Protein AF-A0A257JBS6-F1 (afdb_monomer_lite)

Structure (mmCIF, N/CA/C/O backbone):
data_AF-A0A257JBS6-F1
#
_entry.id   AF-A0A257JBS6-F1
#
loop_
_atom_site.group_PDB
_atom_site.id
_atom_site.type_symbol
_atom_site.label_atom_id
_atom_site.label_alt_id
_atom_site.label_comp_id
_atom_site.label_asym_id
_atom_site.label_entity_id
_atom_site.label_seq_id
_atom_site.pdbx_PDB_ins_code
_atom_site.Cartn_x
_atom_site.Cartn_y
_atom_site.Cartn_z
_atom_site.occupancy
_atom_site.B_iso_or_equiv
_atom_site.auth_seq_id
_atom_site.auth_comp_id
_atom_site.auth_asym_id
_atom_site.auth_atom_id
_atom_site.pdbx_PDB_model_num
ATOM 1 N N . MET A 1 1 ? 11.345 19.523 -11.391 1.00 48.91 1 MET A N 1
ATOM 2 C CA . MET A 1 1 ? 9.901 19.713 -11.668 1.00 48.91 1 MET A CA 1
ATOM 3 C C . MET A 1 1 ? 8.963 18.567 -11.240 1.00 48.91 1 MET A C 1
ATOM 5 O O . MET A 1 1 ? 8.007 18.865 -10.540 1.00 48.91 1 MET A O 1
ATOM 9 N N . LEU A 1 2 ? 9.161 17.284 -11.608 1.00 50.44 2 LEU A N 1
ATOM 10 C CA . LEU A 1 2 ? 8.345 16.161 -11.062 1.00 50.44 2 LEU A CA 1
ATOM 11 C C . LEU A 1 2 ? 8.860 15.650 -9.703 1.00 50.44 2 LEU A C 1
ATOM 13 O O . LEU A 1 2 ? 8.072 15.421 -8.792 1.00 50.44 2 LEU A O 1
ATOM 17 N N . LEU A 1 3 ? 10.183 15.533 -9.557 1.00 50.56 3 LEU A N 1
ATOM 18 C CA . LEU A 1 3 ? 10.836 15.028 -8.341 1.00 50.56 3 LEU A CA 1
ATOM 19 C C . LEU A 1 3 ? 10.678 15.984 -7.144 1.00 50.56 3 LEU A C 1
ATOM 21 O O . LEU A 1 3 ? 10.387 15.542 -6.040 1.00 50.56 3 LEU A O 1
ATOM 25 N N . GLU A 1 4 ? 10.749 17.297 -7.381 1.00 49.50 4 GLU A N 1
ATOM 26 C CA . GLU A 1 4 ? 10.532 18.329 -6.349 1.00 49.50 4 GLU A CA 1
ATOM 27 C C . GLU A 1 4 ? 9.097 18.332 -5.802 1.00 49.50 4 GLU A C 1
ATOM 29 O O . GLU A 1 4 ? 8.882 18.632 -4.634 1.00 49.50 4 GLU A O 1
ATOM 34 N N . ARG A 1 5 ? 8.105 17.955 -6.622 1.00 52.62 5 ARG A N 1
ATOM 35 C CA . ARG A 1 5 ? 6.691 17.906 -6.207 1.00 52.62 5 ARG A CA 1
ATOM 36 C C . ARG A 1 5 ? 6.348 16.656 -5.398 1.00 52.62 5 ARG A C 1
ATOM 38 O O . ARG A 1 5 ? 5.326 16.651 -4.720 1.00 52.62 5 ARG A O 1
ATOM 45 N N . ALA A 1 6 ? 7.165 15.606 -5.480 1.00 60.53 6 ALA A N 1
ATOM 46 C CA . ALA A 1 6 ? 6.957 14.372 -4.727 1.00 60.53 6 ALA A CA 1
ATOM 47 C C . ALA A 1 6 ? 7.487 14.457 -3.284 1.00 60.53 6 ALA A C 1
ATOM 49 O O . ALA A 1 6 ? 7.117 13.621 -2.465 1.00 60.53 6 ALA A O 1
ATOM 50 N N . GLY A 1 7 ? 8.359 15.429 -2.974 1.00 62.47 7 GLY A N 1
ATOM 51 C CA . GL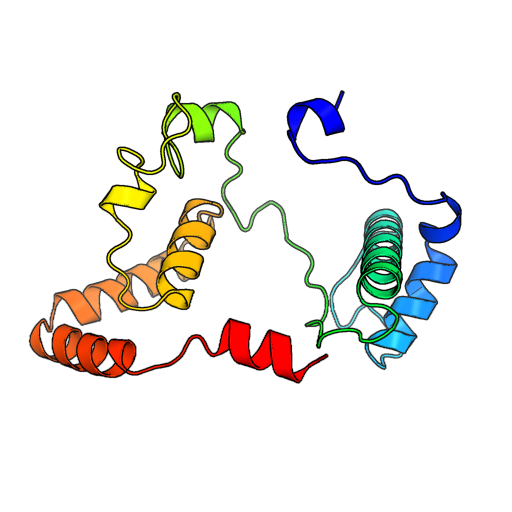Y A 1 7 ? 8.987 15.571 -1.652 1.00 62.47 7 GLY A CA 1
ATOM 52 C C . GLY A 1 7 ? 9.835 14.365 -1.222 1.00 62.47 7 GLY A C 1
ATOM 53 O O . GLY A 1 7 ? 10.205 14.260 -0.056 1.00 62.47 7 GLY A O 1
ATOM 54 N N . ALA A 1 8 ? 10.116 13.438 -2.142 1.00 72.31 8 ALA A N 1
ATOM 55 C CA . ALA A 1 8 ? 10.853 12.213 -1.877 1.00 72.31 8 ALA A CA 1
ATOM 56 C C . ALA A 1 8 ? 12.357 12.423 -2.126 1.00 72.31 8 ALA A C 1
ATOM 58 O O . ALA A 1 8 ? 12.719 13.126 -3.077 1.00 72.31 8 ALA A O 1
ATOM 59 N N . PRO A 1 9 ? 13.243 11.810 -1.318 1.00 79.50 9 PRO A N 1
ATOM 60 C CA . PRO A 1 9 ? 14.677 11.850 -1.575 1.00 79.50 9 PRO A CA 1
ATOM 61 C C . PRO A 1 9 ? 14.980 11.235 -2.945 1.00 79.50 9 PRO A C 1
ATOM 63 O O . PRO A 1 9 ? 14.478 10.165 -3.290 1.00 79.50 9 PRO A O 1
ATOM 66 N N . VAL A 1 10 ? 15.801 11.923 -3.737 1.00 85.25 10 VAL A N 1
ATOM 67 C CA . VAL A 1 10 ? 16.190 11.471 -5.077 1.00 85.25 10 VAL A CA 1
ATOM 68 C C . VAL A 1 10 ? 17.479 10.666 -4.973 1.00 85.25 10 VAL A C 1
ATOM 70 O O . VAL A 1 10 ? 18.479 11.164 -4.461 1.00 85.25 10 VAL A O 1
ATOM 73 N N . THR A 1 11 ? 17.479 9.438 -5.494 1.00 88.25 11 THR A N 1
ATOM 74 C CA . THR A 1 11 ? 18.700 8.636 -5.650 1.00 88.25 11 THR A CA 1
ATOM 75 C C . THR A 1 11 ? 18.980 8.400 -7.134 1.00 88.25 11 THR A C 1
ATOM 77 O O . THR A 1 11 ? 18.262 7.625 -7.767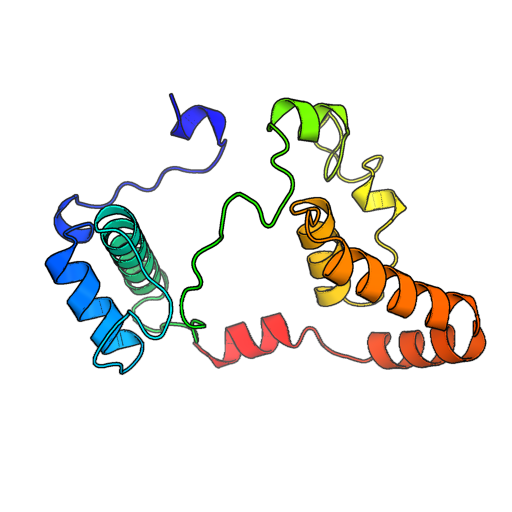 1.00 88.25 11 THR A O 1
ATOM 80 N N . PRO A 1 12 ? 19.981 9.078 -7.724 1.00 87.94 12 PRO A N 1
ATOM 81 C CA . PRO A 1 12 ? 20.308 8.895 -9.131 1.00 87.94 12 PRO A CA 1
ATOM 82 C C . PRO A 1 12 ? 20.936 7.517 -9.369 1.00 87.94 12 PRO A C 1
ATOM 84 O O . PRO A 1 12 ? 21.790 7.066 -8.607 1.00 87.94 12 PRO A O 1
ATOM 87 N N . LEU A 1 13 ? 20.535 6.867 -10.462 1.00 89.38 13 LEU A N 1
ATOM 88 C CA . LEU A 1 13 ? 21.120 5.619 -10.950 1.00 89.38 13 LEU A CA 1
ATOM 89 C C . LEU A 1 13 ? 21.566 5.789 -12.410 1.00 89.38 13 LEU A C 1
ATOM 91 O O . LEU A 1 13 ? 20.931 6.549 -13.147 1.00 89.38 13 LEU A O 1
ATOM 95 N N . PRO A 1 14 ? 22.623 5.085 -12.859 1.00 92.25 14 PRO A N 1
ATOM 96 C CA . PRO A 1 14 ? 23.065 5.145 -14.249 1.00 92.25 14 PRO A CA 1
ATOM 97 C C . PRO A 1 14 ? 21.952 4.750 -15.226 1.00 92.25 14 PRO A C 1
ATOM 99 O O . PRO A 1 14 ? 21.262 3.753 -15.011 1.00 92.25 14 PRO A O 1
ATOM 102 N N . SER A 1 15 ? 21.828 5.474 -16.342 1.00 91.19 15 SER A N 1
ATOM 103 C CA . SER A 1 15 ? 20.807 5.226 -17.376 1.00 91.19 15 SER A CA 1
ATOM 104 C C . SER A 1 15 ? 20.839 3.798 -17.928 1.00 91.19 15 SER A C 1
ATOM 106 O O . SER A 1 15 ? 19.790 3.230 -18.211 1.00 91.19 15 SER A O 1
ATOM 108 N N . ALA A 1 16 ? 22.021 3.178 -17.992 1.00 92.19 16 ALA A N 1
ATOM 109 C CA . ALA A 1 16 ? 22.193 1.781 -18.391 1.00 92.19 16 ALA A CA 1
ATOM 110 C C . ALA A 1 16 ? 21.371 0.795 -17.535 1.00 92.19 16 ALA A C 1
ATOM 112 O O . ALA A 1 16 ? 20.952 -0.251 -18.026 1.00 92.19 16 ALA A O 1
ATOM 113 N N . ARG A 1 17 ? 21.083 1.124 -16.265 1.00 91.44 17 ARG A N 1
ATOM 114 C CA . ARG A 1 17 ? 20.247 0.287 -15.386 1.00 91.44 17 ARG A CA 1
ATOM 115 C C . ARG A 1 17 ? 18.776 0.276 -15.808 1.00 91.44 17 ARG A C 1
ATOM 117 O O . ARG A 1 17 ? 18.065 -0.653 -15.433 1.00 91.44 17 ARG A O 1
ATOM 124 N N . PHE A 1 18 ? 18.357 1.246 -16.616 1.00 94.44 18 PHE A N 1
ATOM 125 C CA . PHE A 1 18 ? 17.010 1.393 -17.158 1.00 94.44 18 PHE A CA 1
ATOM 126 C C . PHE A 1 18 ? 16.906 0.918 -18.618 1.00 94.44 18 PHE A C 1
ATOM 128 O O . PHE A 1 18 ? 15.898 1.178 -19.271 1.00 94.44 18 PHE A O 1
ATOM 135 N N . ASP A 1 19 ? 17.901 0.213 -19.168 1.00 96.50 19 ASP A N 1
ATOM 136 C CA . ASP A 1 19 ? 17.739 -0.405 -20.487 1.00 96.50 19 ASP A CA 1
ATOM 137 C C . ASP A 1 19 ? 16.641 -1.480 -20.447 1.00 96.50 19 ASP A C 1
ATOM 139 O O . ASP A 1 19 ? 16.685 -2.400 -19.631 1.00 96.50 19 ASP A O 1
ATOM 143 N N . SER A 1 20 ? 15.641 -1.371 -21.325 1.00 94.75 20 SER A N 1
ATOM 144 C CA . SER A 1 20 ? 14.458 -2.237 -21.285 1.00 94.75 20 SER A CA 1
ATOM 145 C C . SER A 1 20 ? 14.769 -3.698 -21.617 1.00 94.75 20 SER A C 1
ATOM 147 O O . SER A 1 20 ? 14.137 -4.588 -21.060 1.00 94.75 20 SER A O 1
ATOM 149 N N . LEU A 1 21 ? 15.730 -3.957 -22.511 1.00 94.44 21 LEU A N 1
ATOM 150 C CA . LEU A 1 21 ? 16.077 -5.317 -22.941 1.00 94.44 21 LEU A CA 1
ATOM 151 C C . LEU A 1 21 ? 16.895 -6.041 -21.864 1.00 94.44 21 LEU A C 1
ATOM 153 O O . LEU A 1 21 ? 16.702 -7.228 -21.605 1.00 94.44 21 LEU A O 1
ATOM 157 N N . ALA A 1 22 ? 17.814 -5.332 -21.207 1.00 94.50 22 ALA A N 1
ATOM 158 C CA . ALA A 1 22 ? 18.505 -5.834 -20.023 1.00 94.50 22 ALA A CA 1
ATOM 159 C C . ALA A 1 22 ? 17.548 -5.994 -18.829 1.00 94.50 22 ALA A C 1
ATOM 161 O O . ALA A 1 22 ? 17.625 -6.988 -18.109 1.00 94.50 22 ALA A O 1
ATOM 162 N N . ALA A 1 23 ? 16.625 -5.050 -18.629 1.00 95.19 23 ALA A N 1
ATOM 163 C CA . ALA A 1 23 ? 15.602 -5.128 -17.591 1.00 95.19 23 ALA A CA 1
ATOM 164 C C . ALA A 1 23 ? 14.705 -6.357 -17.750 1.00 95.19 23 ALA A C 1
ATOM 166 O O . ALA A 1 23 ? 14.513 -7.079 -16.777 1.00 95.19 23 ALA A O 1
ATOM 167 N N . GLU A 1 24 ? 14.213 -6.629 -18.959 1.00 95.00 24 GLU A N 1
ATOM 168 C CA . GLU A 1 24 ? 13.364 -7.790 -19.226 1.00 95.00 24 GLU A CA 1
ATOM 169 C C . GLU A 1 24 ? 14.061 -9.108 -18.867 1.00 95.00 24 GLU A C 1
ATOM 171 O O . GLU A 1 24 ? 13.472 -9.940 -18.179 1.00 95.00 24 GLU A O 1
ATOM 176 N N . ARG A 1 25 ? 15.329 -9.274 -19.269 1.00 94.62 25 ARG A N 1
ATOM 177 C CA . ARG A 1 25 ? 16.133 -10.461 -18.933 1.00 94.62 25 ARG A CA 1
ATOM 178 C C . ARG A 1 25 ? 16.273 -10.645 -17.424 1.00 94.62 25 ARG A C 1
ATOM 180 O O . ARG A 1 25 ? 15.915 -11.699 -16.914 1.00 94.62 25 ARG A O 1
ATOM 187 N N . ARG A 1 26 ? 16.677 -9.594 -16.703 1.00 92.56 26 ARG A N 1
ATOM 188 C CA . ARG A 1 26 ? 16.817 -9.639 -15.236 1.00 92.56 26 ARG A CA 1
ATOM 189 C C . ARG A 1 26 ? 15.498 -9.935 -14.524 1.00 92.56 26 ARG A C 1
ATOM 191 O O . ARG A 1 26 ? 15.493 -10.653 -13.534 1.00 92.56 26 ARG A O 1
ATOM 198 N N . LEU A 1 27 ? 14.379 -9.387 -15.003 1.00 94.12 27 LEU A N 1
ATOM 199 C CA . LEU A 1 27 ? 13.058 -9.657 -14.426 1.00 94.12 27 LEU A CA 1
ATOM 200 C C . LEU A 1 27 ? 12.649 -11.120 -14.636 1.00 94.12 27 LEU A C 1
ATOM 202 O O . LEU A 1 27 ? 12.163 -11.750 -13.702 1.00 94.12 27 LEU A O 1
ATOM 206 N N . LYS A 1 28 ? 12.875 -11.666 -15.837 1.00 94.19 28 LYS A N 1
ATOM 207 C CA . LYS A 1 28 ? 12.621 -13.080 -16.150 1.00 94.19 28 LYS A CA 1
ATOM 208 C C . LYS A 1 28 ? 13.471 -14.016 -15.295 1.00 94.19 28 LYS A C 1
ATOM 210 O O . LYS A 1 28 ? 12.936 -14.969 -14.743 1.00 94.19 28 LYS A O 1
ATOM 215 N N . GLU A 1 29 ? 14.756 -13.705 -15.144 1.00 92.62 29 GLU A N 1
ATOM 216 C CA . GLU A 1 29 ? 15.683 -14.443 -14.279 1.00 92.62 29 GLU A CA 1
ATOM 217 C C . GLU A 1 29 ? 15.260 -14.377 -12.806 1.00 92.62 29 GLU A C 1
ATOM 219 O O . GLU A 1 29 ? 15.202 -15.401 -12.136 1.00 92.62 29 GLU A O 1
ATOM 224 N N . HIS A 1 30 ? 14.913 -13.190 -12.299 1.00 91.06 30 HIS A N 1
ATOM 225 C CA . HIS A 1 30 ? 14.543 -13.008 -10.894 1.00 91.06 30 HIS A CA 1
ATOM 226 C C . HIS A 1 30 ? 13.245 -13.729 -10.510 1.00 91.06 30 HIS A C 1
ATOM 228 O O . HIS A 1 30 ? 13.161 -14.306 -9.429 1.00 91.06 30 HIS A O 1
ATOM 234 N N . PHE A 1 31 ? 12.227 -13.680 -11.373 1.00 91.88 31 PHE A N 1
ATOM 235 C CA . PHE A 1 31 ? 10.930 -14.314 -11.116 1.00 91.88 31 PHE A CA 1
ATOM 236 C C . PHE A 1 31 ? 10.832 -15.754 -11.640 1.00 91.88 31 PHE A C 1
ATOM 238 O O . PHE A 1 31 ? 9.766 -16.350 -11.506 1.00 91.88 31 PHE A O 1
ATOM 245 N N . ASP A 1 32 ? 11.906 -16.290 -12.229 1.00 92.12 32 ASP A N 1
ATOM 246 C CA . ASP A 1 32 ? 11.967 -17.621 -12.848 1.00 92.12 32 ASP A CA 1
ATOM 247 C C . ASP A 1 32 ? 10.828 -17.873 -13.857 1.00 92.12 32 ASP A C 1
ATOM 249 O O . ASP A 1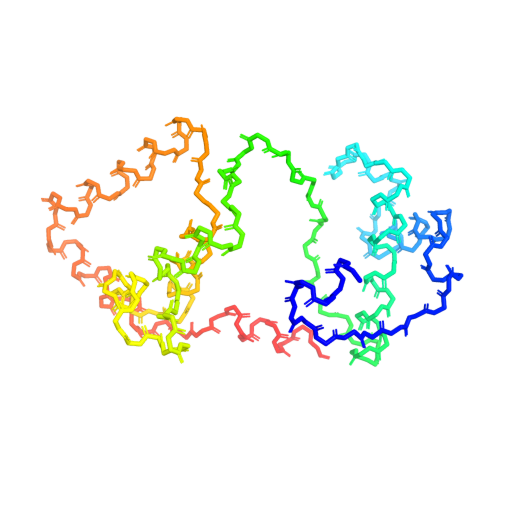 32 ? 10.048 -18.823 -13.771 1.00 92.12 32 ASP A O 1
ATOM 253 N N . VAL A 1 33 ? 10.692 -16.964 -14.829 1.00 93.69 33 VAL A N 1
ATOM 254 C CA . VAL A 1 33 ? 9.661 -17.043 -15.876 1.00 93.69 33 VAL A CA 1
ATOM 255 C C . VAL A 1 33 ? 10.234 -16.854 -17.272 1.00 93.69 33 VAL A C 1
ATOM 257 O O . VAL A 1 33 ? 11.154 -16.076 -17.504 1.00 93.69 33 VAL A O 1
ATOM 260 N N . LYS A 1 34 ? 9.625 -17.515 -18.261 1.00 92.25 34 LYS A N 1
ATOM 261 C CA . LYS A 1 34 ? 10.003 -17.364 -19.680 1.00 92.25 34 LYS A CA 1
ATOM 262 C C . LYS A 1 34 ? 9.461 -16.077 -20.316 1.00 92.25 34 LYS A C 1
ATOM 264 O O . LYS A 1 34 ? 10.020 -15.577 -21.293 1.00 92.25 34 LYS A O 1
ATOM 269 N N . ALA A 1 35 ? 8.367 -15.553 -19.772 1.00 91.44 35 ALA A N 1
ATOM 270 C CA . ALA A 1 35 ? 7.565 -14.483 -20.353 1.00 91.44 35 ALA A CA 1
ATOM 271 C C . ALA A 1 35 ? 6.979 -13.616 -19.226 1.00 91.44 35 ALA A C 1
ATOM 273 O O . ALA A 1 35 ? 6.500 -14.154 -18.228 1.00 91.44 35 ALA A O 1
ATOM 274 N N . LEU A 1 36 ? 7.029 -12.289 -19.371 1.00 91.06 36 LEU A N 1
ATOM 275 C CA . LEU A 1 36 ? 6.472 -11.359 -18.373 1.00 91.06 36 LEU A CA 1
ATOM 276 C C . LEU A 1 36 ? 4.961 -11.166 -18.548 1.00 91.06 36 LEU A C 1
ATOM 278 O O . LEU A 1 36 ? 4.282 -10.693 -17.641 1.00 91.06 36 LEU A O 1
ATOM 282 N N . GLU A 1 37 ? 4.426 -11.578 -19.694 1.00 88.25 37 GLU A N 1
ATOM 283 C CA . GLU A 1 37 ? 3.023 -11.502 -20.085 1.00 88.25 37 GLU A CA 1
ATOM 284 C C . GLU A 1 37 ? 2.105 -12.229 -19.095 1.00 88.25 37 GLU A C 1
ATOM 286 O O . GLU A 1 37 ? 0.963 -11.815 -18.906 1.00 88.25 37 GLU A O 1
ATOM 291 N N . GLY A 1 38 ? 2.616 -13.252 -18.398 1.00 83.75 38 GLY A N 1
ATOM 292 C CA . GLY A 1 38 ? 1.900 -13.927 -17.310 1.00 83.75 38 GLY A CA 1
ATOM 293 C C . GLY A 1 38 ? 1.617 -13.033 -16.094 1.00 83.75 38 GLY A C 1
ATOM 294 O O . GLY A 1 38 ? 0.734 -13.341 -15.298 1.00 83.75 38 GLY A O 1
ATOM 295 N N . PHE A 1 39 ? 2.331 -11.914 -15.953 1.00 86.44 39 PHE A N 1
ATOM 296 C CA . PHE A 1 39 ? 2.121 -10.908 -14.906 1.00 86.44 39 PHE A CA 1
ATOM 297 C C . PHE A 1 39 ? 1.353 -9.676 -15.412 1.00 86.44 39 PHE A C 1
ATOM 299 O O . PHE A 1 39 ? 0.742 -8.950 -14.623 1.00 86.44 39 PHE A O 1
ATOM 306 N N . GLY A 1 40 ? 1.362 -9.444 -16.726 1.00 83.44 40 GLY A N 1
ATOM 307 C CA . GLY A 1 40 ? 0.611 -8.387 -17.395 1.00 83.44 40 GLY A CA 1
ATOM 308 C C . GLY A 1 40 ? 1.278 -7.902 -18.684 1.00 83.44 40 GLY A C 1
ATOM 309 O O . GLY A 1 40 ? 2.458 -8.134 -18.930 1.00 83.44 40 GLY A O 1
ATOM 310 N N . GLY A 1 41 ? 0.518 -7.182 -19.513 1.00 87.81 41 GLY A N 1
ATOM 311 C CA . GLY A 1 41 ? 1.048 -6.500 -20.696 1.00 87.81 41 GLY A CA 1
ATOM 312 C C . GLY A 1 41 ? 1.723 -5.184 -20.312 1.00 87.81 41 GLY A C 1
ATOM 313 O O . GLY A 1 41 ? 1.046 -4.152 -20.242 1.00 87.81 41 GLY A O 1
ATOM 314 N N . PHE A 1 42 ? 3.027 -5.233 -20.030 1.00 92.75 42 PHE A N 1
ATOM 315 C CA . PHE A 1 42 ? 3.845 -4.060 -19.714 1.00 92.75 42 PHE A CA 1
ATOM 316 C C . PHE A 1 42 ? 4.407 -3.410 -20.983 1.00 92.75 42 PHE A C 1
ATOM 318 O O . PHE A 1 42 ? 4.886 -4.076 -21.896 1.00 92.75 42 PHE A O 1
ATOM 325 N N . SER A 1 43 ? 4.390 -2.085 -21.023 1.00 93.88 43 SER A N 1
ATOM 326 C CA . SER A 1 43 ? 5.089 -1.279 -22.020 1.00 93.88 43 SER A CA 1
ATOM 327 C C . SER A 1 43 ? 6.604 -1.298 -21.800 1.00 93.88 43 SER A C 1
ATOM 329 O O . SER A 1 43 ? 7.101 -1.560 -20.703 1.00 93.88 43 SER A O 1
ATOM 331 N N . ARG A 1 44 ? 7.364 -0.911 -22.831 1.00 94.44 44 ARG A N 1
ATOM 332 C CA . ARG A 1 44 ? 8.830 -0.799 -22.759 1.00 94.44 44 ARG A CA 1
ATOM 333 C C . ARG A 1 44 ? 9.309 0.116 -21.620 1.00 94.44 44 ARG A C 1
ATOM 335 O O . ARG A 1 44 ? 10.323 -0.173 -20.987 1.00 94.44 44 ARG A O 1
ATOM 342 N N . ALA A 1 45 ? 8.579 1.200 -21.355 1.00 94.69 45 ALA A N 1
ATOM 343 C CA . ALA A 1 45 ? 8.883 2.132 -20.270 1.00 94.69 45 ALA A CA 1
ATOM 344 C C . ALA A 1 45 ? 8.607 1.520 -18.885 1.00 94.69 45 ALA A C 1
ATOM 346 O O . ALA A 1 45 ? 9.415 1.688 -17.975 1.00 94.69 45 ALA A O 1
ATOM 347 N N . GLU A 1 46 ? 7.511 0.769 -18.728 1.00 94.50 46 GLU A N 1
ATOM 348 C CA . GLU A 1 46 ? 7.207 0.050 -17.480 1.00 94.50 46 GLU A CA 1
ATOM 349 C C . GLU A 1 46 ? 8.269 -1.024 -17.190 1.00 94.50 46 GLU A C 1
ATOM 351 O O . GLU A 1 46 ? 8.768 -1.098 -16.070 1.00 94.50 46 GLU A O 1
ATOM 356 N N . VAL A 1 47 ? 8.697 -1.789 -18.203 1.00 95.75 47 VAL A N 1
ATOM 357 C CA . VAL A 1 47 ? 9.777 -2.789 -18.065 1.00 95.75 47 VAL A CA 1
ATOM 358 C C . VAL A 1 47 ? 11.100 -2.133 -17.655 1.00 95.75 47 VAL A C 1
ATOM 360 O O . VAL A 1 47 ? 11.769 -2.598 -16.734 1.00 95.75 47 VAL A O 1
ATOM 363 N N . SER A 1 48 ? 11.461 -1.024 -18.302 1.00 95.88 48 SER A N 1
ATOM 364 C CA . SER A 1 48 ? 12.641 -0.217 -17.966 1.00 95.88 48 SER A CA 1
ATOM 365 C C . SER A 1 48 ? 12.625 0.257 -16.503 1.00 95.88 48 SER A C 1
ATOM 367 O O . SER A 1 48 ? 13.609 0.074 -15.780 1.00 95.88 48 SER A O 1
ATOM 369 N N . ALA A 1 49 ? 11.492 0.793 -16.038 1.00 94.75 49 ALA A N 1
ATOM 370 C CA . ALA A 1 49 ? 11.321 1.250 -14.661 1.00 94.75 49 ALA A CA 1
ATOM 371 C C . ALA A 1 49 ? 11.410 0.099 -13.644 1.00 94.75 49 ALA A C 1
ATOM 373 O O . ALA A 1 49 ? 12.098 0.231 -12.631 1.00 94.75 49 ALA A O 1
ATOM 374 N N . LEU A 1 50 ? 10.772 -1.042 -13.931 1.00 94.88 50 LEU A N 1
ATOM 375 C CA . LEU A 1 50 ? 10.842 -2.246 -13.096 1.00 94.88 50 LEU A CA 1
ATOM 376 C C . LEU A 1 50 ? 12.281 -2.764 -12.962 1.00 94.88 50 LEU A C 1
ATOM 378 O O . LEU A 1 50 ? 12.713 -3.097 -11.860 1.00 94.88 50 LEU A O 1
ATOM 382 N N . GLY A 1 51 ? 13.044 -2.786 -14.058 1.00 94.12 51 GLY A N 1
ATOM 383 C CA . GLY A 1 51 ? 14.448 -3.201 -14.031 1.00 94.12 51 GLY A CA 1
ATOM 384 C C . GLY A 1 51 ? 15.337 -2.271 -13.208 1.00 94.12 51 GLY A C 1
ATOM 385 O O . GLY A 1 51 ? 16.179 -2.747 -12.448 1.00 94.12 51 GLY A O 1
ATOM 386 N N . GLY A 1 52 ? 15.132 -0.956 -13.320 1.00 94.06 52 GLY A N 1
ATOM 387 C CA . GLY A 1 52 ? 15.836 0.022 -12.487 1.00 94.06 52 GLY A CA 1
ATOM 388 C C . GLY A 1 52 ? 15.511 -0.131 -10.998 1.00 94.06 52 GLY A C 1
ATOM 389 O O . GLY A 1 52 ? 16.409 -0.050 -10.161 1.00 94.06 52 GLY A O 1
ATOM 390 N N . LEU A 1 53 ? 14.247 -0.416 -10.664 1.00 92.94 53 LEU A N 1
ATOM 391 C CA . LEU A 1 53 ? 13.819 -0.673 -9.288 1.00 92.94 53 LEU A CA 1
ATOM 392 C C . LEU A 1 53 ? 14.455 -1.950 -8.720 1.00 92.94 53 LEU A C 1
ATOM 394 O O . LEU A 1 53 ? 14.967 -1.928 -7.603 1.00 92.94 53 LEU A O 1
ATOM 398 N N . LEU A 1 54 ? 14.464 -3.040 -9.492 1.00 92.06 54 LEU A N 1
ATOM 399 C CA . LEU A 1 54 ? 15.083 -4.303 -9.083 1.00 92.06 54 LEU A CA 1
ATOM 400 C C . LEU A 1 54 ? 16.581 -4.126 -8.793 1.00 92.06 54 LEU A C 1
ATOM 402 O O . LEU A 1 54 ? 17.074 -4.591 -7.770 1.00 92.06 54 LEU A O 1
ATOM 406 N N . GLU A 1 55 ? 17.293 -3.393 -9.647 1.00 90.38 55 GLU A N 1
ATOM 407 C CA . GLU A 1 55 ? 18.703 -3.042 -9.437 1.00 90.3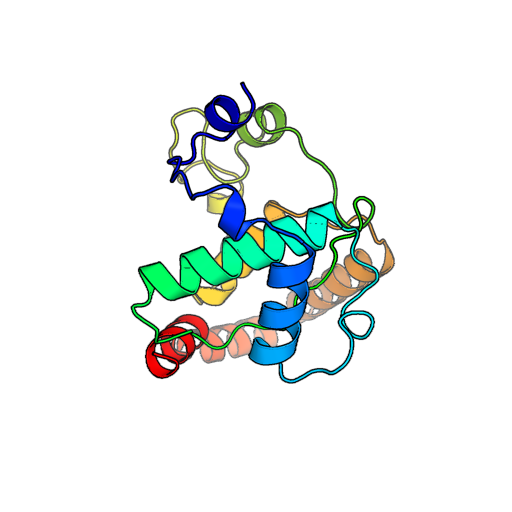8 55 GLU A CA 1
ATOM 408 C C . GLU A 1 55 ? 18.940 -2.242 -8.166 1.00 90.38 55 GLU A C 1
ATOM 410 O O . GLU A 1 55 ? 19.850 -2.544 -7.395 1.00 90.38 55 GLU A O 1
ATOM 415 N N . TYR A 1 56 ? 18.099 -1.243 -7.911 1.00 91.31 56 TYR A N 1
ATOM 416 C CA . TYR A 1 56 ? 18.201 -0.464 -6.688 1.00 91.31 56 TYR A CA 1
ATOM 417 C C . TYR A 1 56 ? 18.046 -1.339 -5.439 1.00 91.31 56 TYR A C 1
ATOM 419 O O . TYR A 1 56 ? 18.817 -1.212 -4.485 1.00 91.31 56 TYR A O 1
ATOM 427 N N . ILE A 1 57 ? 17.086 -2.269 -5.458 1.00 89.88 57 ILE A N 1
ATOM 428 C CA . ILE A 1 57 ? 16.875 -3.223 -4.365 1.00 89.88 57 ILE A CA 1
ATOM 429 C C . ILE A 1 57 ? 18.103 -4.130 -4.208 1.00 89.88 57 ILE A C 1
ATOM 431 O O . ILE A 1 57 ? 18.592 -4.287 -3.094 1.00 89.88 57 ILE A O 1
ATOM 435 N N . MET A 1 58 ? 18.660 -4.666 -5.299 1.00 86.44 58 MET A N 1
ATOM 436 C CA . MET A 1 58 ? 19.868 -5.503 -5.248 1.00 86.44 58 MET A CA 1
ATOM 437 C C . MET A 1 58 ? 21.063 -4.786 -4.612 1.00 86.44 58 MET A C 1
ATOM 439 O O . MET A 1 58 ? 21.744 -5.365 -3.764 1.00 86.44 58 MET A O 1
ATOM 443 N N . ILE A 1 59 ? 21.297 -3.525 -4.992 1.00 87.75 59 ILE A N 1
ATOM 444 C CA . ILE A 1 59 ? 22.387 -2.703 -4.451 1.00 87.75 59 ILE A CA 1
ATOM 445 C C . ILE A 1 59 ? 22.164 -2.439 -2.958 1.00 87.75 59 ILE A C 1
ATOM 447 O O . ILE A 1 59 ? 23.069 -2.632 -2.148 1.00 87.75 59 ILE A O 1
ATOM 451 N N . THR A 1 60 ? 20.957 -2.013 -2.582 1.00 86.94 60 THR A N 1
ATOM 452 C CA . THR A 1 60 ? 20.647 -1.598 -1.202 1.00 86.94 60 THR A CA 1
ATOM 453 C C . THR A 1 60 ? 20.514 -2.760 -0.224 1.00 86.94 60 THR A C 1
ATOM 455 O O . THR A 1 60 ? 20.748 -2.568 0.966 1.00 86.94 60 THR A O 1
ATOM 458 N N . GLN A 1 61 ? 20.177 -3.959 -0.702 1.00 83.06 61 GLN A N 1
ATOM 459 C CA . GLN A 1 61 ? 20.097 -5.173 0.116 1.00 83.06 61 GLN A CA 1
ATOM 460 C C . GLN A 1 61 ? 21.368 -6.031 0.046 1.00 83.06 61 GLN A C 1
ATOM 462 O O . GLN A 1 61 ? 21.368 -7.161 0.528 1.00 83.06 61 GLN A O 1
ATOM 467 N N . ALA A 1 62 ? 22.451 -5.527 -0.560 1.00 75.81 62 ALA A N 1
ATOM 468 C CA . ALA A 1 62 ? 23.721 -6.245 -0.704 1.00 75.81 62 ALA A CA 1
ATOM 469 C C . ALA A 1 62 ? 23.554 -7.682 -1.253 1.00 75.81 62 ALA A C 1
ATOM 471 O O . ALA A 1 62 ? 24.189 -8.622 -0.780 1.00 75.81 62 ALA A O 1
ATOM 472 N N . GLY A 1 63 ? 22.658 -7.865 -2.230 1.00 68.00 63 GLY A N 1
ATOM 473 C CA . GLY A 1 63 ? 22.365 -9.170 -2.837 1.00 68.00 63 GLY A CA 1
ATOM 474 C C . GLY A 1 63 ? 21.384 -10.069 -2.069 1.00 68.00 63 GLY A C 1
ATOM 475 O O . GLY A 1 63 ? 20.937 -11.069 -2.626 1.00 68.00 63 GLY A O 1
ATOM 476 N N . LYS A 1 64 ? 20.974 -9.712 -0.845 1.00 69.88 64 LYS A N 1
ATOM 477 C CA . LYS A 1 64 ? 19.944 -10.425 -0.067 1.00 69.88 64 LYS A CA 1
ATOM 478 C C . LYS A 1 64 ? 18.547 -9.935 -0.442 1.00 69.88 64 LYS A C 1
ATOM 480 O O . LYS A 1 64 ? 17.889 -9.214 0.304 1.00 69.88 64 LYS A O 1
ATOM 485 N N . LEU A 1 65 ? 18.135 -10.252 -1.666 1.00 71.75 65 LEU A N 1
ATOM 486 C CA . LEU A 1 65 ? 16.838 -9.839 -2.196 1.00 71.75 65 LEU A CA 1
ATOM 487 C C . LEU A 1 65 ? 15.699 -10.423 -1.341 1.00 71.75 65 LEU A C 1
ATOM 489 O O . LEU A 1 65 ? 15.574 -11.646 -1.277 1.00 71.75 65 LEU A O 1
ATOM 493 N N . PRO A 1 66 ? 14.834 -9.585 -0.739 1.00 72.38 66 PRO A N 1
ATOM 494 C CA . PRO A 1 66 ? 13.641 -10.086 -0.075 1.00 72.38 66 PRO A CA 1
ATOM 495 C C . PRO A 1 66 ? 12.716 -10.737 -1.107 1.00 72.38 66 PRO A C 1
ATOM 497 O O . PRO A 1 66 ? 12.750 -10.393 -2.290 1.00 72.38 66 PRO A O 1
ATOM 500 N N . HIS A 1 67 ? 11.833 -11.631 -0.661 1.00 79.56 67 HIS A N 1
ATOM 501 C CA . HIS A 1 67 ? 10.809 -12.203 -1.533 1.00 79.56 67 HIS A CA 1
ATOM 502 C C . HIS A 1 67 ? 9.911 -11.103 -2.116 1.00 79.56 67 HIS A C 1
ATOM 504 O O . HIS A 1 67 ? 9.036 -10.558 -1.436 1.00 79.56 67 HIS A O 1
ATOM 510 N N . LEU A 1 68 ? 10.115 -10.793 -3.397 1.00 86.12 68 LEU A N 1
ATOM 511 C CA . LEU A 1 68 ? 9.271 -9.877 -4.147 1.00 86.12 68 LEU A CA 1
ATOM 512 C C . LEU A 1 68 ? 8.091 -10.651 -4.728 1.00 86.12 68 LEU A C 1
ATOM 514 O O . LEU A 1 68 ? 8.247 -11.698 -5.354 1.00 86.12 68 LEU A O 1
ATOM 518 N N . ARG A 1 69 ? 6.881 -10.124 -4.539 1.00 86.88 69 ARG A N 1
ATOM 519 C CA . ARG A 1 69 ? 5.722 -10.631 -5.277 1.00 86.88 69 ARG A CA 1
ATOM 520 C C . ARG A 1 69 ? 5.867 -10.246 -6.753 1.00 86.88 69 ARG A C 1
ATOM 522 O O . ARG A 1 69 ? 6.395 -9.166 -7.027 1.00 86.88 69 ARG A O 1
ATOM 529 N N . PRO A 1 70 ? 5.350 -11.063 -7.687 1.00 89.12 70 PRO A N 1
ATOM 530 C CA . PRO A 1 70 ? 5.328 -10.695 -9.094 1.00 89.12 70 PRO A CA 1
ATOM 531 C C . PRO A 1 70 ? 4.690 -9.315 -9.313 1.00 89.12 70 PRO A C 1
ATOM 533 O O . PRO A 1 70 ? 3.701 -8.990 -8.636 1.00 89.12 70 PRO A O 1
ATOM 536 N N . PRO A 1 71 ? 5.232 -8.497 -10.234 1.00 90.75 71 PRO A N 1
ATOM 537 C CA . PRO A 1 71 ? 4.708 -7.169 -10.502 1.00 90.75 71 PRO A CA 1
ATOM 538 C C . PRO A 1 71 ? 3.276 -7.272 -11.022 1.00 90.75 71 PRO A C 1
ATOM 540 O O . PRO A 1 71 ? 2.926 -8.188 -11.761 1.00 90.75 71 PRO A O 1
ATOM 543 N N . ARG A 1 72 ? 2.434 -6.310 -10.653 1.00 86.69 72 ARG A N 1
ATOM 544 C CA . ARG A 1 72 ? 1.073 -6.189 -11.181 1.00 86.69 72 ARG A CA 1
ATOM 545 C C . ARG A 1 72 ? 0.916 -4.812 -11.790 1.00 86.69 72 ARG A C 1
ATOM 547 O O . ARG A 1 72 ? 1.265 -3.818 -11.157 1.00 86.69 72 ARG A O 1
ATOM 554 N N . ARG A 1 73 ? 0.396 -4.752 -13.013 1.00 85.56 73 ARG A N 1
ATOM 555 C CA . ARG A 1 73 ? 0.106 -3.478 -13.671 1.00 85.56 73 ARG A CA 1
ATOM 556 C C . ARG A 1 73 ? -1.128 -2.848 -13.032 1.00 85.56 73 ARG A C 1
ATOM 558 O O . ARG A 1 73 ? -2.216 -3.419 -13.086 1.00 85.56 73 ARG A O 1
ATOM 565 N N . GLU A 1 74 ? -0.966 -1.674 -12.433 1.00 76.50 74 GLU A N 1
ATOM 566 C CA . GLU A 1 74 ? -2.101 -0.895 -11.944 1.00 76.50 74 GLU A CA 1
ATOM 567 C C . GLU A 1 74 ? -2.803 -0.208 -13.120 1.00 76.50 74 GLU A C 1
ATOM 569 O O . GLU A 1 74 ? -2.223 0.620 -13.823 1.00 76.50 74 GLU A O 1
ATOM 574 N N . VAL A 1 75 ? -4.069 -0.558 -13.351 1.00 71.25 75 VAL A N 1
ATOM 575 C CA . VAL A 1 75 ? -4.903 0.119 -14.348 1.00 71.25 75 VAL A CA 1
ATOM 576 C C . VAL A 1 75 ? -5.420 1.418 -13.738 1.00 71.25 75 VAL A C 1
ATOM 578 O O . VAL A 1 75 ? -6.039 1.394 -12.679 1.00 71.25 75 VAL A O 1
ATOM 581 N N . ALA A 1 76 ? -5.209 2.550 -14.412 1.00 63.88 76 ALA A N 1
ATOM 582 C CA . ALA A 1 76 ? -5.552 3.882 -13.901 1.00 63.88 76 ALA A CA 1
ATOM 583 C C . ALA A 1 76 ? -7.040 4.082 -13.527 1.00 63.88 76 ALA A C 1
ATOM 585 O O . ALA A 1 76 ? -7.360 5.062 -12.861 1.00 63.88 76 ALA A O 1
ATOM 586 N N . SER A 1 77 ? -7.937 3.184 -13.948 1.00 69.31 77 SER A N 1
ATOM 587 C CA . SER A 1 77 ? -9.367 3.198 -13.618 1.00 69.31 77 SER A CA 1
ATOM 588 C C . SER A 1 77 ? -9.738 2.418 -12.350 1.00 69.31 77 SER A C 1
ATOM 590 O O . SER A 1 77 ? -10.905 2.422 -11.974 1.00 69.31 77 SER A O 1
ATOM 592 N N . SER A 1 78 ? -8.801 1.716 -11.701 1.00 77.19 78 SER A N 1
ATOM 593 C CA . SER A 1 78 ? -9.112 0.868 -10.538 1.00 77.19 78 SER A CA 1
ATOM 594 C C . SER A 1 78 ? -9.230 1.653 -9.228 1.00 77.19 78 SER A C 1
ATOM 596 O O . SER A 1 78 ? -9.928 1.218 -8.306 1.00 77.19 78 SER A O 1
ATOM 598 N N . VAL A 1 79 ? -8.576 2.817 -9.155 1.00 84.38 79 VAL A N 1
ATOM 599 C CA . VAL A 1 79 ? -8.520 3.668 -7.965 1.00 84.38 79 VAL A CA 1
ATOM 600 C C . VAL A 1 79 ? -8.778 5.134 -8.292 1.00 84.38 79 VAL A C 1
ATOM 602 O O . VAL A 1 79 ? -8.391 5.641 -9.347 1.00 84.38 79 VAL A O 1
ATOM 605 N N . LEU A 1 80 ? -9.395 5.843 -7.350 1.00 88.19 80 LEU A N 1
ATOM 606 C CA . LEU A 1 80 ? -9.683 7.261 -7.486 1.00 88.19 80 LEU A CA 1
ATOM 607 C C . LEU A 1 80 ? -8.382 8.066 -7.442 1.00 88.19 80 LEU A C 1
ATOM 609 O O . LEU A 1 80 ? -7.663 8.097 -6.437 1.00 88.19 80 LEU A O 1
ATOM 613 N N . ARG A 1 81 ? -8.103 8.789 -8.527 1.00 84.69 81 ARG A N 1
ATOM 614 C CA . ARG A 1 81 ? -6.970 9.712 -8.591 1.00 84.69 81 ARG A CA 1
ATOM 615 C C . ARG A 1 81 ? -7.279 10.984 -7.808 1.00 84.69 81 ARG A C 1
ATOM 617 O O . ARG A 1 81 ? -7.978 11.866 -8.290 1.00 84.69 81 ARG A O 1
ATOM 624 N N . ILE A 1 82 ? -6.692 11.099 -6.622 1.00 86.19 82 ILE A N 1
ATOM 625 C CA . ILE A 1 82 ? -6.746 12.315 -5.804 1.00 86.19 82 ILE A CA 1
ATOM 626 C C . ILE A 1 82 ? -5.424 13.071 -5.944 1.00 86.19 82 ILE A C 1
ATOM 628 O O . ILE A 1 82 ? -4.360 12.521 -5.634 1.00 86.19 82 ILE A O 1
ATOM 632 N N . ALA A 1 83 ? -5.490 14.325 -6.397 1.00 87.00 83 ALA A N 1
ATOM 633 C CA . ALA A 1 83 ? -4.322 15.191 -6.523 1.00 87.00 83 ALA A CA 1
ATOM 634 C C . ALA A 1 83 ? -3.653 15.435 -5.152 1.00 87.00 83 ALA A C 1
ATOM 636 O O . ALA A 1 83 ? -4.360 15.519 -4.145 1.00 87.00 83 ALA A O 1
ATOM 637 N N . PRO A 1 84 ? -2.317 15.605 -5.085 1.00 85.88 84 PRO A N 1
ATOM 638 C CA . PRO A 1 84 ? -1.611 15.809 -3.816 1.00 85.88 84 PRO A CA 1
ATOM 639 C C . PRO A 1 84 ? -2.174 16.953 -2.961 1.00 85.88 84 PRO A C 1
ATOM 641 O O . PRO A 1 84 ? -2.368 16.772 -1.763 1.00 85.88 84 PRO A O 1
ATOM 644 N N . ALA A 1 85 ? -2.524 18.090 -3.578 1.00 88.06 85 ALA A N 1
ATOM 645 C CA . ALA A 1 85 ? -3.125 19.228 -2.877 1.00 88.06 85 ALA A CA 1
ATOM 646 C C . ALA A 1 85 ? -4.483 18.875 -2.249 1.00 88.06 85 ALA A C 1
ATOM 648 O O . ALA A 1 85 ? -4.743 19.215 -1.102 1.00 88.06 85 ALA A O 1
ATOM 649 N N . THR A 1 86 ? -5.327 18.123 -2.960 1.00 91.12 86 THR A N 1
ATOM 650 C CA . THR A 1 86 ? -6.610 17.648 -2.426 1.00 91.12 86 THR A CA 1
ATOM 651 C C . THR A 1 86 ? -6.406 16.682 -1.259 1.00 91.12 86 THR A C 1
ATOM 653 O O . THR A 1 86 ? -7.115 16.780 -0.267 1.00 91.12 86 THR A O 1
ATOM 656 N N . ARG A 1 87 ? -5.410 15.786 -1.325 1.00 92.31 87 ARG A N 1
ATOM 657 C CA . ARG A 1 87 ? -5.083 14.880 -0.205 1.00 92.31 87 ARG A CA 1
ATOM 658 C C . ARG A 1 87 ? -4.643 15.643 1.045 1.00 92.31 87 ARG A C 1
ATOM 660 O O . ARG A 1 87 ? -5.017 15.243 2.144 1.00 92.31 87 ARG A O 1
ATOM 667 N N . ALA A 1 88 ? -3.855 16.704 0.863 1.00 90.25 88 ALA A N 1
ATOM 668 C CA . ALA A 1 88 ? -3.394 17.566 1.947 1.00 90.25 88 ALA A CA 1
ATOM 669 C C . ALA A 1 88 ? -4.544 18.393 2.542 1.00 90.25 88 ALA A C 1
ATOM 671 O O . ALA A 1 88 ? -4.715 18.395 3.752 1.00 90.25 88 ALA A O 1
ATOM 672 N N . ASN A 1 89 ? -5.378 19.015 1.703 1.00 95.06 89 ASN A N 1
ATOM 673 C CA . ASN A 1 89 ? -6.514 19.831 2.150 1.00 95.06 89 ASN A CA 1
ATOM 674 C C . ASN A 1 89 ? -7.599 19.016 2.866 1.00 95.06 89 ASN A C 1
ATOM 676 O O . ASN A 1 89 ? -8.280 19.541 3.737 1.00 95.06 89 ASN A O 1
ATOM 680 N N . LEU A 1 90 ? -7.769 17.744 2.494 1.00 96.19 90 LEU A N 1
ATOM 681 C CA . LEU A 1 90 ? -8.653 16.807 3.194 1.00 96.19 90 LEU A CA 1
ATOM 682 C C . LEU A 1 90 ? -8.003 16.187 4.441 1.00 96.19 90 LEU A C 1
ATOM 684 O O . LEU A 1 90 ? -8.627 15.345 5.083 1.00 96.19 90 LEU A O 1
ATOM 688 N N . GLU A 1 91 ? -6.745 16.532 4.731 1.00 96.12 91 GLU A N 1
ATOM 689 C CA . GLU A 1 91 ? -5.959 16.019 5.853 1.00 96.12 91 GLU A CA 1
ATOM 690 C C . GLU A 1 91 ? -6.065 14.490 5.997 1.00 96.12 91 GLU A C 1
ATOM 692 O O . GLU A 1 91 ? -6.287 13.952 7.084 1.00 96.12 91 GLU A O 1
ATOM 697 N N . LEU A 1 92 ? -5.958 13.761 4.872 1.00 94.88 92 LEU A N 1
ATOM 698 C CA . LEU A 1 92 ? -6.298 12.331 4.841 1.00 94.88 92 LEU A CA 1
ATOM 699 C C . LEU A 1 92 ? -5.422 11.513 5.795 1.00 94.88 92 LEU A C 1
ATOM 701 O O . LEU A 1 92 ? -5.924 10.682 6.545 1.00 94.88 92 LEU A O 1
ATOM 705 N N . THR A 1 93 ? -4.108 11.731 5.766 1.00 94.12 93 THR A N 1
ATOM 706 C CA . THR A 1 93 ? -3.133 10.969 6.570 1.00 94.12 93 THR A CA 1
ATOM 707 C C . THR A 1 93 ? -2.354 11.826 7.560 1.00 94.12 93 THR A C 1
ATOM 709 O O . THR A 1 93 ? -1.839 11.300 8.549 1.00 94.12 93 THR A O 1
ATOM 712 N N . ARG A 1 94 ? -2.256 13.129 7.290 1.00 94.12 94 ARG A N 1
ATOM 713 C CA . ARG A 1 94 ? -1.619 14.153 8.119 1.00 94.12 94 ARG A CA 1
ATOM 714 C C . ARG A 1 94 ? -2.390 15.459 7.971 1.00 94.12 94 ARG A C 1
ATOM 716 O O . ARG A 1 94 ? -2.975 15.686 6.914 1.00 94.12 94 ARG A O 1
ATOM 723 N N . THR A 1 95 ? -2.359 16.285 9.005 1.00 95.38 95 THR A N 1
ATOM 724 C CA . THR A 1 95 ? -2.862 17.657 8.983 1.00 95.38 95 THR A CA 1
ATOM 725 C C . THR A 1 95 ? -2.000 18.549 8.089 1.00 95.38 95 THR A C 1
ATOM 727 O O . THR A 1 95 ? -0.892 18.171 7.692 1.00 95.38 95 THR A O 1
ATOM 730 N N . LEU A 1 96 ? -2.464 19.768 7.818 1.00 92.56 96 LEU A N 1
ATOM 731 C CA . LEU A 1 96 ? -1.704 20.803 7.116 1.00 92.56 96 LEU A CA 1
ATOM 732 C C . LEU A 1 96 ? -0.419 21.197 7.863 1.00 92.56 96 LEU A C 1
ATOM 734 O O . LEU A 1 96 ? 0.563 21.575 7.228 1.00 92.56 96 LEU A O 1
ATOM 738 N N . THR A 1 97 ? -0.394 21.058 9.194 1.00 92.94 97 THR A N 1
ATOM 739 C CA . THR A 1 97 ? 0.813 21.246 10.023 1.00 92.94 97 THR A CA 1
ATOM 740 C C . THR A 1 97 ? 1.768 20.050 9.977 1.00 92.94 97 THR A C 1
ATOM 742 O O . THR A 1 97 ? 2.881 20.131 10.489 1.00 92.94 97 THR A O 1
ATOM 745 N N . GLY A 1 98 ? 1.367 18.946 9.339 1.00 90.62 98 GLY A N 1
ATOM 746 C CA . GLY A 1 98 ? 2.161 17.727 9.196 1.00 90.62 98 GLY A CA 1
ATOM 747 C C . GLY A 1 98 ? 1.941 16.693 10.302 1.00 90.62 98 GLY A C 1
ATOM 748 O O . GLY A 1 98 ? 2.571 15.629 10.270 1.00 90.62 98 GLY A O 1
ATOM 749 N N . ASP A 1 99 ? 1.037 16.945 11.246 1.00 94.62 99 ASP A N 1
ATOM 750 C CA . ASP A 1 99 ? 0.751 16.045 12.359 1.00 94.62 99 ASP A CA 1
ATOM 751 C C . ASP A 1 99 ? -0.149 14.891 11.937 1.00 94.62 99 ASP A C 1
ATOM 753 O O . ASP A 1 99 ? -1.068 15.034 11.137 1.00 94.62 99 ASP A O 1
ATOM 757 N N . ARG A 1 100 ? 0.073 13.704 12.510 1.00 91.88 100 ARG A N 1
ATOM 758 C CA . ARG A 1 100 ? -0.885 12.605 12.327 1.00 91.88 100 ARG A CA 1
ATOM 759 C C . ARG A 1 100 ? -2.175 12.883 13.097 1.00 91.88 100 ARG A C 1
ATOM 761 O O . ARG A 1 100 ? -3.255 12.596 12.593 1.00 91.88 100 ARG A O 1
ATOM 768 N N . ARG A 1 101 ? -2.071 13.394 14.326 1.00 95.25 101 ARG A N 1
ATOM 769 C CA . ARG A 1 101 ? -3.228 13.685 15.182 1.00 95.25 101 ARG A CA 1
ATOM 770 C C . ARG A 1 101 ? -4.070 14.786 14.538 1.00 95.25 101 ARG A C 1
ATOM 772 O O . ARG A 1 101 ? -3.522 15.813 14.172 1.00 95.25 101 ARG A O 1
ATOM 779 N N . GLY A 1 102 ? -5.376 14.562 14.429 1.00 94.06 102 GLY A N 1
ATOM 780 C CA . GLY A 1 102 ? -6.303 15.491 13.774 1.00 94.06 102 GLY A CA 1
ATOM 781 C C . GLY A 1 102 ? -6.598 15.135 12.315 1.00 94.06 102 GLY A C 1
ATOM 782 O O . GLY A 1 102 ? -7.617 15.564 11.795 1.00 94.06 102 GLY A O 1
ATOM 783 N N . SER A 1 103 ? -5.785 14.279 11.683 1.00 96.94 103 SER A N 1
ATOM 784 C CA . SER A 1 103 ? -6.072 13.747 10.342 1.00 96.94 103 SER A CA 1
ATOM 785 C C . SER A 1 103 ? -7.232 12.749 10.349 1.00 96.94 103 SER A C 1
ATOM 787 O O . SER A 1 103 ? -7.467 12.070 11.358 1.00 96.94 103 SER A O 1
ATOM 789 N N . LEU A 1 104 ? -7.874 12.551 9.194 1.00 97.44 104 LEU A N 1
ATOM 790 C CA . LEU A 1 104 ? -8.914 11.530 9.022 1.00 97.44 104 LEU A CA 1
ATOM 791 C C . LEU A 1 104 ? -8.408 10.135 9.417 1.00 97.44 104 LEU A C 1
ATOM 793 O O . LEU A 1 104 ? -9.084 9.420 10.157 1.00 97.44 104 LEU A O 1
ATOM 797 N N . LEU A 1 105 ? -7.194 9.764 8.991 1.00 97.00 105 LEU A N 1
ATOM 798 C CA . LEU A 1 105 ? -6.571 8.492 9.358 1.00 97.00 105 LEU A CA 1
ATOM 799 C C . LEU A 1 105 ? -6.471 8.315 10.877 1.00 97.00 105 LEU A C 1
ATOM 801 O O . LEU A 1 105 ? -6.670 7.207 11.359 1.00 97.00 105 LEU A O 1
ATOM 805 N N . SER A 1 106 ? -6.166 9.374 11.634 1.00 96.44 106 SER A N 1
ATOM 806 C CA . SER A 1 106 ? -6.079 9.276 13.099 1.00 96.44 106 SER A CA 1
ATOM 807 C C . SER A 1 106 ? -7.420 9.034 13.785 1.00 96.44 106 SER A C 1
ATOM 809 O O . SER A 1 106 ? -7.431 8.495 14.887 1.00 96.44 106 SER A O 1
ATOM 811 N N . VAL A 1 107 ? -8.528 9.402 13.138 1.00 97.00 107 VAL A N 1
ATOM 812 C CA . VAL A 1 107 ? -9.882 9.196 13.662 1.00 97.00 107 VAL A CA 1
ATOM 813 C C . VAL A 1 107 ? -10.386 7.788 13.339 1.00 97.00 107 VAL A C 1
ATOM 815 O O . VAL A 1 107 ? -10.992 7.145 14.191 1.00 97.00 107 VAL A O 1
ATOM 818 N N . ILE A 1 108 ? -10.137 7.295 12.120 1.00 96.56 108 ILE A N 1
ATOM 819 C CA . ILE A 1 108 ? -10.713 6.021 11.650 1.00 96.56 108 ILE A CA 1
ATOM 820 C C . ILE A 1 108 ? -9.831 4.794 11.919 1.00 96.56 108 ILE A C 1
ATOM 822 O O . ILE A 1 108 ? -10.320 3.665 11.853 1.00 96.56 108 ILE A O 1
ATOM 826 N N . ASP A 1 109 ? -8.533 4.975 12.176 1.00 96.81 109 ASP A N 1
ATOM 827 C CA . ASP A 1 109 ? -7.617 3.865 12.453 1.00 96.81 109 ASP A CA 1
ATOM 828 C C . ASP A 1 109 ? -7.817 3.321 13.874 1.00 96.81 109 ASP A C 1
ATOM 830 O O . ASP A 1 109 ? -7.143 3.716 14.822 1.00 96.81 109 ASP A O 1
ATOM 834 N N . LEU A 1 110 ? -8.760 2.385 13.993 1.00 95.25 110 LEU A N 1
ATOM 835 C CA . LEU A 1 110 ? -9.060 1.615 15.206 1.00 95.25 110 LEU A CA 1
ATOM 836 C C . LEU A 1 110 ? -8.590 0.153 15.090 1.00 95.25 110 LEU A C 1
ATOM 838 O O . LEU A 1 110 ? -9.123 -0.747 15.762 1.00 95.25 110 LEU A O 1
ATOM 842 N N . ALA A 1 111 ? -7.642 -0.113 14.185 1.00 95.44 111 ALA A N 1
ATOM 843 C CA . ALA A 1 111 ? -7.070 -1.439 14.017 1.00 95.44 111 ALA A CA 1
ATOM 844 C C . ALA A 1 111 ? -6.274 -1.848 15.263 1.00 95.44 111 ALA A C 1
ATOM 846 O O . ALA A 1 111 ? -5.591 -1.040 15.884 1.00 95.44 111 ALA A O 1
ATOM 847 N N . VAL A 1 112 ? -6.349 -3.132 15.613 1.00 95.81 112 VAL A N 1
ATOM 848 C CA . VAL A 1 112 ? -5.636 -3.700 16.772 1.00 95.81 112 VAL A CA 1
ATOM 849 C C . VAL A 1 112 ? -4.263 -4.273 16.416 1.00 95.81 112 VAL A C 1
ATOM 851 O O . VAL A 1 112 ? -3.542 -4.737 17.291 1.00 95.81 112 VAL A O 1
ATOM 854 N N . THR A 1 113 ? -3.888 -4.240 15.133 1.00 94.12 113 THR A N 1
ATOM 855 C CA . THR A 1 113 ? -2.588 -4.708 14.639 1.00 94.12 113 THR A CA 1
ATOM 856 C C . THR A 1 113 ? -1.939 -3.660 13.746 1.00 94.12 113 THR A C 1
ATOM 858 O O . THR A 1 113 ? -2.616 -2.941 13.007 1.00 94.12 113 THR A O 1
ATOM 861 N N . ALA A 1 114 ? -0.604 -3.622 13.741 1.00 91.25 114 ALA A N 1
ATOM 862 C CA . ALA A 1 114 ? 0.152 -2.717 12.878 1.00 91.25 114 ALA A CA 1
ATOM 863 C C . ALA A 1 114 ? -0.116 -2.972 11.380 1.00 91.25 114 ALA A C 1
ATOM 865 O O . ALA A 1 114 ? -0.207 -2.025 10.598 1.00 91.25 114 ALA A O 1
ATOM 866 N N . ALA A 1 115 ? -0.289 -4.238 10.981 1.00 91.00 115 ALA A N 1
ATOM 867 C CA . ALA A 1 115 ? -0.678 -4.605 9.619 1.00 91.00 115 ALA A CA 1
ATOM 868 C C . ALA A 1 115 ? -2.077 -4.070 9.258 1.00 91.00 115 ALA A C 1
ATOM 870 O O . ALA A 1 115 ? -2.280 -3.558 8.156 1.00 91.00 115 ALA A O 1
ATOM 871 N N . GLY A 1 116 ? -3.026 -4.113 10.200 1.00 94.00 116 GLY A N 1
ATOM 872 C CA . GLY A 1 116 ? -4.356 -3.528 10.037 1.00 94.00 116 GLY A CA 1
ATOM 873 C C . GLY A 1 116 ? -4.305 -2.013 9.829 1.00 94.00 116 GLY A C 1
ATOM 874 O O . GLY A 1 116 ? -4.879 -1.515 8.861 1.00 94.00 116 GLY A O 1
ATOM 875 N N . SER A 1 117 ? -3.543 -1.290 10.655 1.00 94.12 117 SER A N 1
ATOM 876 C CA . SER A 1 117 ? -3.354 0.160 10.503 1.00 94.12 117 SER A CA 1
ATOM 877 C C . SER A 1 117 ? -2.734 0.529 9.152 1.00 94.12 117 SER A C 1
ATOM 879 O O . SER A 1 117 ? -3.195 1.455 8.480 1.00 94.12 117 SER A O 1
ATOM 881 N N . ARG A 1 118 ? -1.732 -0.235 8.688 1.00 93.31 118 ARG A N 1
ATOM 882 C CA . ARG A 1 118 ? -1.149 -0.061 7.343 1.00 93.31 118 ARG A CA 1
ATOM 883 C C . ARG A 1 118 ? -2.171 -0.320 6.236 1.00 93.31 118 ARG A C 1
ATOM 885 O O . ARG A 1 118 ? -2.217 0.432 5.263 1.00 93.31 118 ARG A O 1
ATOM 892 N N . CYS A 1 119 ? -3.013 -1.342 6.389 1.00 93.88 119 CYS A N 1
ATOM 893 C CA . CYS A 1 119 ? -4.087 -1.649 5.446 1.00 93.88 119 CYS A CA 1
ATOM 894 C C . CYS A 1 119 ? -5.098 -0.495 5.344 1.00 93.88 119 CYS A C 1
ATOM 896 O O . CYS A 1 119 ? -5.426 -0.074 4.234 1.00 93.88 119 CYS A O 1
ATOM 898 N N . ILE A 1 120 ? -5.540 0.071 6.475 1.00 95.50 120 ILE A N 1
ATOM 899 C CA . ILE A 1 120 ? -6.447 1.233 6.503 1.00 95.50 120 ILE A CA 1
ATOM 900 C C . ILE A 1 120 ? -5.800 2.436 5.807 1.00 95.50 120 ILE A C 1
ATOM 902 O O . ILE A 1 120 ? -6.407 3.020 4.910 1.00 95.50 120 ILE A O 1
ATOM 906 N N . ALA A 1 121 ? -4.550 2.764 6.148 1.00 94.56 121 ALA A N 1
ATOM 907 C CA . ALA A 1 121 ? -3.821 3.872 5.530 1.00 94.56 121 ALA A CA 1
ATOM 908 C C . ALA A 1 121 ? -3.661 3.703 4.006 1.00 94.56 121 ALA A C 1
ATOM 910 O O . ALA A 1 121 ? -3.844 4.658 3.243 1.00 94.56 121 ALA A O 1
ATOM 911 N N . SER A 1 122 ? -3.365 2.480 3.552 1.00 92.12 122 SER A N 1
ATOM 912 C CA . SER A 1 122 ? -3.261 2.142 2.130 1.00 92.12 122 SER A CA 1
ATOM 913 C C . SER A 1 122 ? -4.603 2.287 1.407 1.00 92.12 122 SER A C 1
ATOM 915 O O . SER A 1 122 ? -4.662 2.908 0.347 1.00 92.12 122 SER A O 1
ATOM 917 N N . ARG A 1 123 ? -5.699 1.790 1.996 1.00 93.75 123 ARG A N 1
ATOM 918 C CA . ARG A 1 123 ? -7.052 1.911 1.426 1.00 93.75 123 ARG A CA 1
ATOM 919 C C . ARG A 1 123 ? -7.516 3.360 1.344 1.00 93.75 123 ARG A C 1
ATOM 921 O O . ARG A 1 123 ? -8.084 3.743 0.329 1.00 93.75 123 ARG A O 1
ATOM 928 N N . LEU A 1 124 ? -7.240 4.164 2.370 1.00 93.38 124 LEU A N 1
ATOM 929 C CA . LEU A 1 124 ? -7.557 5.593 2.359 1.00 93.38 124 LEU A CA 1
ATOM 930 C C . LEU A 1 124 ? -6.777 6.333 1.265 1.00 93.38 124 LEU A C 1
ATOM 932 O O . LEU A 1 124 ? -7.291 7.247 0.626 1.00 93.38 124 LEU A O 1
ATOM 936 N N . SER A 1 125 ? -5.537 5.906 1.021 1.00 90.00 125 SER A N 1
ATOM 937 C CA . SER A 1 125 ? -4.696 6.474 -0.030 1.00 90.00 125 SER A CA 1
ATOM 938 C C . SER A 1 125 ? -5.077 5.999 -1.433 1.00 90.00 125 SER A C 1
ATOM 940 O O . SER A 1 125 ? -4.729 6.681 -2.395 1.00 90.00 125 SER A O 1
ATOM 942 N N . ASN A 1 126 ? -5.786 4.879 -1.561 1.00 90.25 126 ASN A N 1
ATOM 943 C CA . ASN A 1 126 ? -6.148 4.262 -2.836 1.00 90.25 126 ASN A CA 1
ATOM 944 C C . ASN A 1 126 ? -7.637 3.868 -2.837 1.00 90.25 126 ASN A C 1
ATOM 946 O O . ASN A 1 126 ? -7.954 2.672 -2.775 1.00 90.25 126 ASN A O 1
ATOM 950 N N . PRO A 1 127 ? -8.564 4.849 -2.856 1.00 92.69 127 PRO A N 1
ATOM 951 C CA . PRO A 1 127 ? -9.993 4.557 -2.851 1.00 92.69 127 PRO A CA 1
ATOM 952 C C . PRO A 1 127 ? -10.365 3.778 -4.107 1.00 92.69 127 PRO A C 1
ATOM 954 O O . PRO A 1 127 ? -9.904 4.115 -5.193 1.00 92.69 127 PRO A O 1
ATOM 957 N N . LEU A 1 128 ? -11.187 2.744 -3.965 1.00 93.25 128 LEU A N 1
ATOM 958 C CA . LEU A 1 128 ? -11.612 1.921 -5.094 1.00 93.25 128 LEU A CA 1
ATOM 959 C C . LEU A 1 128 ? -12.578 2.687 -6.003 1.00 93.25 128 LEU A C 1
ATOM 961 O O . LEU A 1 128 ? -13.381 3.480 -5.518 1.00 93.25 128 LEU A O 1
ATOM 965 N N . CYS A 1 129 ? -12.533 2.386 -7.300 1.00 93.25 129 CYS A N 1
ATOM 966 C CA . CYS A 1 129 ? -13.542 2.822 -8.269 1.00 93.25 129 CYS A CA 1
ATOM 967 C C . CYS A 1 129 ? -14.481 1.695 -8.721 1.00 93.25 129 CYS A C 1
ATOM 969 O O . CYS A 1 129 ? -15.483 1.981 -9.366 1.00 93.25 129 CYS A O 1
ATOM 971 N N . ASP A 1 130 ? -14.176 0.437 -8.392 1.00 91.94 130 ASP A N 1
ATOM 972 C CA . ASP A 1 130 ? -15.008 -0.722 -8.732 1.00 91.94 130 ASP A CA 1
ATOM 973 C C . ASP A 1 130 ? -16.174 -0.887 -7.733 1.00 91.94 1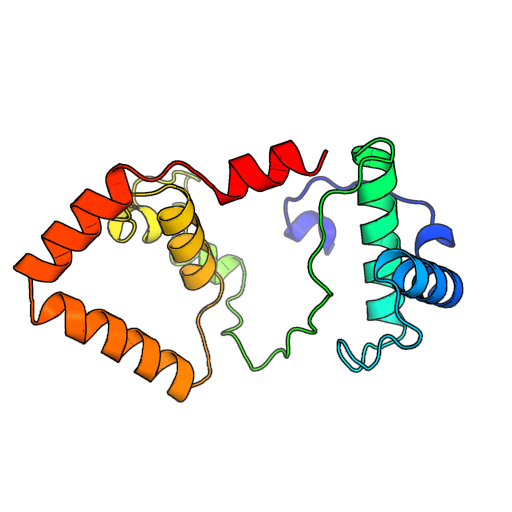30 ASP A C 1
ATOM 975 O O . ASP A 1 130 ? -15.922 -1.214 -6.566 1.00 91.94 130 ASP A O 1
ATOM 979 N N . PRO A 1 131 ? -17.441 -0.714 -8.162 1.00 94.25 131 PRO A N 1
ATOM 980 C CA . PRO A 1 131 ? -18.606 -0.864 -7.295 1.00 94.25 131 PRO A CA 1
ATOM 981 C C . PRO A 1 131 ? -18.722 -2.246 -6.646 1.00 94.25 131 PRO A C 1
ATOM 983 O O . PRO A 1 131 ? -19.150 -2.328 -5.497 1.00 94.25 131 PRO A O 1
ATOM 986 N N . TYR A 1 132 ? -18.306 -3.322 -7.323 1.00 95.44 132 TYR A N 1
ATOM 987 C CA . TYR A 1 132 ? -18.393 -4.675 -6.767 1.00 95.44 132 TYR A CA 1
ATOM 988 C C . TYR A 1 132 ? -17.391 -4.872 -5.628 1.00 95.44 132 TYR A C 1
ATOM 990 O O . TYR A 1 132 ? -17.747 -5.364 -4.555 1.00 95.44 132 TYR A O 1
ATOM 998 N N . ALA A 1 133 ? -16.144 -4.431 -5.814 1.00 94.25 133 ALA A N 1
ATOM 999 C CA . ALA A 1 133 ? -15.140 -4.465 -4.756 1.00 94.25 133 ALA A CA 1
ATOM 1000 C C . ALA A 1 133 ? -15.487 -3.537 -3.576 1.00 94.25 133 ALA A C 1
ATOM 1002 O O . ALA A 1 133 ? -15.141 -3.850 -2.432 1.00 94.25 133 ALA A O 1
ATOM 1003 N N . ILE A 1 134 ? -16.170 -2.413 -3.828 1.00 96.25 134 ILE A N 1
ATOM 1004 C CA . ILE A 1 134 ? -16.699 -1.535 -2.774 1.00 96.25 134 ILE A CA 1
ATOM 1005 C C . ILE A 1 134 ? -17.804 -2.254 -1.994 1.00 96.25 134 ILE A C 1
ATOM 1007 O O . ILE A 1 134 ? -17.700 -2.346 -0.772 1.00 96.25 134 ILE A O 1
ATOM 1011 N N . ALA A 1 135 ? -18.810 -2.799 -2.684 1.00 97.88 135 ALA A N 1
ATOM 1012 C CA . ALA A 1 135 ? -19.931 -3.508 -2.071 1.00 97.88 135 ALA A CA 1
ATOM 1013 C C . ALA A 1 135 ? -19.449 -4.673 -1.203 1.00 97.88 135 ALA A C 1
ATOM 1015 O O . ALA A 1 135 ? -19.777 -4.723 -0.025 1.00 97.88 135 ALA A O 1
ATOM 1016 N N . LYS A 1 136 ? -18.532 -5.505 -1.717 1.00 97.75 136 LYS A N 1
ATOM 1017 C CA . LYS A 1 136 ? -17.949 -6.602 -0.936 1.00 97.75 136 LYS A CA 1
ATOM 1018 C C . LYS A 1 136 ? -17.323 -6.116 0.380 1.00 97.75 136 LYS A C 1
ATOM 1020 O O . LYS A 1 136 ? -17.483 -6.749 1.418 1.00 97.75 136 LYS A O 1
ATOM 1025 N N . ARG A 1 137 ? -16.581 -5.000 0.360 1.00 97.06 137 ARG A N 1
ATOM 1026 C CA . ARG A 1 137 ? -15.985 -4.441 1.588 1.00 97.06 137 ARG A CA 1
ATOM 1027 C C . ARG A 1 137 ? -17.048 -3.922 2.553 1.00 97.06 137 ARG A C 1
ATOM 1029 O O . ARG A 1 137 ? -16.839 -4.009 3.758 1.00 97.06 137 ARG A O 1
ATOM 1036 N N . LEU A 1 138 ? -18.137 -3.353 2.037 1.00 98.06 138 LEU A N 1
ATOM 1037 C CA . LEU A 1 138 ? -19.260 -2.897 2.854 1.00 98.06 138 LEU A CA 1
ATOM 1038 C C . LEU A 1 138 ? -20.007 -4.077 3.479 1.00 98.06 138 LEU A C 1
ATOM 1040 O O . LEU A 1 138 ? -20.335 -3.991 4.656 1.00 98.06 138 LEU A O 1
ATOM 1044 N N . ASP A 1 139 ? -20.177 -5.185 2.758 1.00 98.31 139 ASP A N 1
ATOM 1045 C CA . ASP A 1 139 ? -20.759 -6.423 3.290 1.00 98.31 139 ASP A CA 1
ATOM 1046 C C . ASP A 1 139 ? -19.895 -7.003 4.418 1.00 98.31 139 ASP A C 1
ATOM 1048 O O . ASP A 1 139 ? -20.406 -7.315 5.495 1.00 98.31 139 ASP A O 1
ATOM 1052 N N . ASP A 1 140 ? -18.570 -7.066 4.210 1.00 96.81 140 ASP A N 1
ATOM 1053 C CA . ASP A 1 140 ? -17.616 -7.502 5.238 1.00 96.81 140 ASP A CA 1
ATOM 1054 C C . ASP A 1 140 ? -17.758 -6.625 6.511 1.00 96.81 140 ASP A C 1
ATOM 1056 O O . ASP A 1 140 ? -17.740 -7.135 7.630 1.00 96.81 140 ASP A O 1
ATOM 1060 N N . VAL A 1 141 ? -17.936 -5.303 6.365 1.00 96.94 141 VAL A N 1
ATOM 1061 C CA . VAL A 1 141 ? -18.168 -4.381 7.497 1.00 96.94 141 VAL A CA 1
ATOM 1062 C C . VAL A 1 141 ? -19.537 -4.607 8.138 1.00 96.94 141 VAL A C 1
ATOM 1064 O O . VAL A 1 141 ? -19.621 -4.687 9.363 1.00 96.94 141 VAL A O 1
ATOM 1067 N N . ALA A 1 142 ? -20.598 -4.719 7.338 1.00 98.38 142 ALA A N 1
ATOM 1068 C CA . ALA A 1 142 ? -21.964 -4.913 7.812 1.00 98.38 142 ALA A CA 1
ATOM 1069 C C . ALA A 1 142 ? -22.086 -6.185 8.659 1.00 98.38 142 ALA A C 1
ATOM 1071 O O . ALA A 1 142 ? -22.727 -6.156 9.708 1.00 98.38 142 ALA A O 1
ATOM 1072 N N . HIS A 1 143 ? -21.392 -7.257 8.270 1.00 97.81 143 HIS A N 1
ATOM 1073 C CA . HIS A 1 143 ? -21.320 -8.499 9.036 1.00 97.81 143 HIS A CA 1
ATOM 1074 C C . HIS A 1 143 ? -20.803 -8.278 10.471 1.00 97.81 143 HIS A C 1
ATOM 1076 O O . HIS A 1 143 ? -21.454 -8.678 11.433 1.00 97.81 143 HIS A O 1
ATOM 1082 N N . PHE A 1 144 ? -19.685 -7.561 10.641 1.00 97.69 144 PHE A N 1
ATOM 1083 C CA . PHE A 1 144 ? -19.128 -7.258 11.970 1.00 97.69 144 PHE A CA 1
ATOM 1084 C C . PHE A 1 144 ? -19.870 -6.148 12.727 1.00 97.69 144 PHE A C 1
ATOM 1086 O O . PHE A 1 144 ? -19.686 -5.989 13.934 1.00 97.69 144 PHE A O 1
ATOM 1093 N N . VAL A 1 145 ? -20.669 -5.330 12.040 1.00 97.69 145 VAL A N 1
ATOM 1094 C CA . VAL A 1 145 ? -21.564 -4.362 12.690 1.00 97.69 145 VAL A CA 1
ATOM 1095 C C . VAL A 1 145 ? -22.796 -5.067 13.254 1.00 97.69 145 VAL A C 1
ATOM 1097 O O . VAL A 1 145 ? -23.224 -4.722 14.354 1.00 97.69 145 VAL A O 1
ATOM 1100 N N . ALA A 1 146 ? -23.331 -6.055 12.533 1.00 98.38 146 ALA A N 1
ATOM 1101 C CA . ALA A 1 146 ? -24.500 -6.827 12.942 1.00 98.38 146 ALA A CA 1
ATOM 1102 C C . ALA A 1 146 ? -24.229 -7.747 14.144 1.00 98.38 146 ALA A C 1
ATOM 1104 O O . ALA A 1 146 ? -25.145 -7.988 14.927 1.00 98.38 146 ALA A O 1
ATOM 1105 N N . ASP A 1 147 ? -22.987 -8.214 14.322 1.00 98.19 147 ASP A N 1
ATOM 1106 C CA . ASP A 1 147 ? -22.583 -9.062 15.451 1.00 98.19 147 ASP A CA 1
ATOM 1107 C C . ASP A 1 147 ? -21.414 -8.448 16.258 1.00 98.19 147 ASP A C 1
ATOM 1109 O O . ASP A 1 147 ? -20.231 -8.679 15.964 1.00 98.19 147 ASP A O 1
ATOM 1113 N N . PRO A 1 148 ? -21.718 -7.652 17.304 1.00 97.38 148 PRO A N 1
ATOM 1114 C CA . PRO A 1 148 ? -20.701 -7.038 18.151 1.00 97.38 148 PRO A CA 1
ATOM 1115 C C . PRO A 1 148 ? -19.864 -8.037 18.959 1.00 97.38 148 PRO A C 1
ATOM 1117 O O . PRO A 1 148 ? -18.713 -7.718 19.263 1.00 97.38 148 PRO A O 1
ATOM 1120 N N . LEU A 1 149 ? -20.418 -9.204 19.315 1.00 98.00 149 LEU A N 1
ATOM 1121 C CA . LEU A 1 149 ? -19.710 -10.224 20.095 1.00 98.00 149 LEU A CA 1
ATOM 1122 C C . LEU A 1 149 ? -18.647 -10.894 19.229 1.00 98.00 149 LEU A C 1
ATOM 1124 O O . LEU A 1 149 ? -17.475 -10.896 19.601 1.00 98.00 149 LEU A O 1
ATOM 1128 N N . LEU A 1 150 ? -19.027 -11.334 18.024 1.00 97.88 150 LEU A N 1
ATOM 1129 C CA . LEU A 1 150 ? -18.088 -11.867 17.039 1.00 97.88 150 LEU A CA 1
ATOM 1130 C C . LEU A 1 150 ? -16.974 -10.864 16.730 1.00 97.88 150 LEU A C 1
ATOM 1132 O O . LEU A 1 150 ? -15.796 -11.222 16.690 1.00 97.88 150 LEU A O 1
ATOM 1136 N N . ARG A 1 151 ? -17.330 -9.588 16.529 1.00 97.50 151 ARG A N 1
ATOM 1137 C CA . ARG A 1 151 ? -16.343 -8.530 16.289 1.00 97.50 151 ARG A CA 1
ATOM 1138 C C . ARG A 1 151 ? -15.343 -8.418 17.437 1.00 97.50 151 ARG A C 1
ATOM 1140 O O . ARG A 1 151 ? -14.151 -8.264 17.177 1.00 97.50 151 ARG A O 1
ATOM 1147 N N . GLU A 1 152 ? -15.806 -8.461 18.681 1.00 97.06 152 GLU A N 1
ATOM 1148 C CA . GLU A 1 152 ? -14.937 -8.353 19.852 1.00 97.06 152 GLU A CA 1
ATOM 1149 C C . GLU A 1 152 ? -14.031 -9.581 20.008 1.00 97.06 152 GLU A C 1
ATOM 1151 O O . GLU A 1 152 ? -12.829 -9.434 20.234 1.00 97.06 152 GLU A O 1
ATOM 1156 N N . ASP A 1 153 ? -14.559 -10.785 19.798 1.00 97.19 153 ASP A N 1
ATOM 1157 C CA . ASP A 1 153 ? -13.777 -12.021 19.870 1.00 97.19 153 ASP A CA 1
ATOM 1158 C C . ASP A 1 153 ? -12.695 -12.071 18.786 1.00 97.19 153 ASP A C 1
ATOM 1160 O O . ASP A 1 153 ? -11.526 -12.344 19.077 1.00 97.19 153 ASP A O 1
ATOM 1164 N N . VAL A 1 154 ? -13.031 -11.697 17.547 1.00 96.38 154 VAL A N 1
ATOM 1165 C CA . VAL A 1 154 ? -12.046 -11.578 16.462 1.00 96.38 154 VAL A CA 1
ATOM 1166 C C . VAL A 1 154 ? -10.993 -10.519 16.790 1.00 96.38 154 VAL A C 1
ATOM 1168 O O . VAL A 1 154 ? -9.803 -10.750 16.570 1.00 96.38 154 VAL A O 1
ATOM 1171 N N . ARG A 1 155 ? -11.379 -9.367 17.353 1.00 96.62 155 ARG A N 1
ATOM 1172 C CA . ARG A 1 155 ? -10.414 -8.333 17.765 1.00 96.62 155 ARG A CA 1
ATOM 1173 C C . ARG A 1 155 ? -9.454 -8.852 18.832 1.00 96.62 155 ARG A C 1
ATOM 1175 O O . ARG A 1 155 ? -8.252 -8.640 18.683 1.00 96.62 155 ARG A O 1
ATOM 1182 N N . LYS A 1 156 ? -9.940 -9.565 19.852 1.00 95.81 156 LYS A N 1
ATOM 1183 C CA . LYS A 1 156 ? -9.090 -10.177 20.891 1.00 95.81 156 LYS A CA 1
ATOM 1184 C C . LYS A 1 156 ? -8.089 -11.167 20.302 1.00 95.81 156 LYS A C 1
ATOM 1186 O O . LYS A 1 156 ? -6.919 -11.137 20.677 1.00 95.81 156 LYS A O 1
ATOM 1191 N N . LEU A 1 157 ? -8.521 -11.996 19.351 1.00 95.31 157 LEU A N 1
ATOM 1192 C CA . LEU A 1 157 ? -7.631 -12.924 18.649 1.00 95.31 157 LEU A CA 1
ATOM 1193 C C . LEU A 1 157 ? -6.573 -12.192 17.817 1.00 95.31 157 LEU A C 1
ATOM 1195 O O . LEU A 1 157 ? -5.421 -12.603 17.790 1.00 95.31 157 LEU A O 1
ATOM 1199 N N . LEU A 1 158 ? -6.931 -11.091 17.155 1.00 94.81 158 LEU A N 1
ATOM 1200 C CA . LEU A 1 158 ? -5.983 -10.322 16.347 1.00 94.81 158 LEU A CA 1
ATOM 1201 C C . LEU A 1 158 ? -4.929 -9.595 17.193 1.00 94.81 158 LEU A C 1
ATOM 1203 O O . LEU A 1 158 ? -3.795 -9.471 16.739 1.00 94.81 158 LEU A O 1
ATOM 1207 N N . VAL A 1 159 ? -5.270 -9.135 18.404 1.00 93.81 159 VAL A N 1
ATOM 1208 C CA . VAL A 1 159 ? -4.324 -8.458 19.319 1.00 93.81 159 VAL A CA 1
ATOM 1209 C C . VAL A 1 159 ? -3.121 -9.344 19.654 1.00 93.81 159 VAL A C 1
ATOM 1211 O O . VAL A 1 159 ? -2.016 -8.832 19.816 1.00 93.81 159 VAL A O 1
ATOM 1214 N N . SER A 1 160 ? -3.311 -10.662 19.752 1.00 89.38 160 SER A N 1
ATOM 1215 C CA . SER A 1 160 ? -2.228 -11.592 20.091 1.00 89.38 160 SER A CA 1
ATOM 1216 C C . SER A 1 160 ? -1.318 -11.931 18.907 1.00 89.38 160 SER A C 1
ATOM 1218 O O . SER A 1 160 ? -0.268 -12.548 19.101 1.00 89.38 160 SER A O 1
ATOM 1220 N N . LEU A 1 161 ? -1.679 -11.526 17.683 1.00 87.31 161 LEU A N 1
ATOM 1221 C CA . LEU A 1 161 ? -0.879 -11.818 16.502 1.00 87.31 161 LEU A CA 1
ATOM 1222 C C . LEU A 1 161 ? 0.341 -10.887 16.409 1.00 87.31 161 LEU A C 1
ATOM 1224 O O . LEU A 1 161 ? 0.197 -9.662 16.473 1.00 87.31 161 LEU A O 1
ATOM 1228 N N . PRO A 1 162 ? 1.549 -11.432 16.177 1.00 83.12 162 PRO A N 1
ATOM 1229 C CA . PRO A 1 162 ? 2.720 -10.614 15.897 1.00 83.12 162 PRO A CA 1
ATOM 1230 C C . PRO A 1 162 ? 2.587 -9.908 14.537 1.00 83.12 162 PRO A C 1
ATOM 1232 O O . PRO A 1 162 ? 1.780 -10.287 13.686 1.00 83.12 162 PRO A O 1
ATOM 1235 N N . ASP A 1 163 ? 3.428 -8.898 14.288 1.00 85.31 163 ASP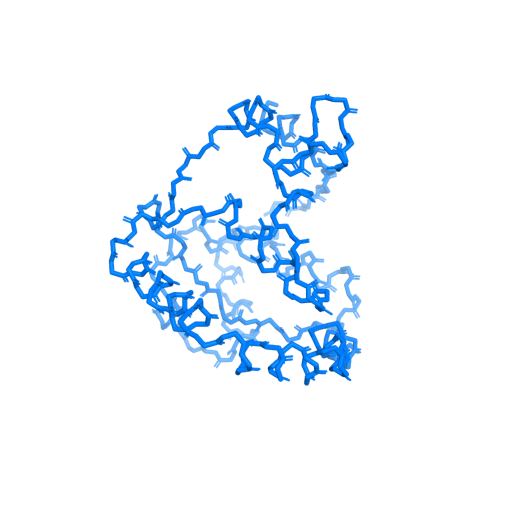 A N 1
ATOM 1236 C CA . ASP A 1 163 ? 3.531 -8.255 12.969 1.00 85.31 163 ASP A CA 1
ATOM 1237 C C . ASP A 1 163 ? 4.218 -9.205 11.968 1.00 85.31 163 ASP A C 1
ATOM 1239 O O . ASP A 1 163 ? 5.413 -9.094 11.680 1.00 85.31 163 ASP A O 1
ATOM 1243 N N . LEU A 1 164 ? 3.447 -10.178 11.469 1.00 80.69 164 LEU A N 1
ATOM 1244 C CA . LEU A 1 164 ? 3.907 -11.229 10.561 1.00 80.69 164 LEU A CA 1
ATOM 1245 C C . LEU A 1 164 ? 4.501 -10.660 9.271 1.00 80.69 164 LEU A C 1
ATOM 1247 O O . LEU A 1 164 ? 5.477 -11.198 8.764 1.00 80.69 164 LEU A O 1
ATOM 1251 N N . GLU A 1 165 ? 3.959 -9.554 8.759 1.00 75.31 165 GLU A N 1
ATOM 1252 C CA . GLU A 1 165 ? 4.465 -8.908 7.543 1.00 75.31 165 GLU A CA 1
ATOM 1253 C C . GLU A 1 165 ? 5.917 -8.439 7.730 1.00 75.31 165 GLU A C 1
ATOM 1255 O O . GLU A 1 165 ? 6.765 -8.677 6.870 1.00 75.31 165 GLU A O 1
ATOM 1260 N N . ARG A 1 166 ? 6.243 -7.851 8.890 1.00 76.31 166 ARG A N 1
ATOM 1261 C CA . ARG A 1 166 ? 7.628 -7.489 9.226 1.00 76.31 166 ARG A CA 1
ATOM 1262 C C . ARG A 1 166 ? 8.495 -8.691 9.572 1.00 76.31 166 ARG A C 1
ATOM 1264 O O . ARG A 1 166 ? 9.671 -8.688 9.216 1.00 76.31 166 ARG A O 1
ATOM 1271 N N . ALA A 1 167 ? 7.951 -9.685 10.271 1.00 77.50 167 ALA A N 1
ATOM 1272 C CA . ALA A 1 167 ? 8.696 -10.894 10.611 1.00 77.50 167 ALA A CA 1
ATOM 1273 C C . ALA A 1 167 ? 9.141 -11.640 9.342 1.00 77.50 167 ALA A C 1
ATOM 1275 O O . ALA A 1 167 ? 10.322 -11.943 9.195 1.00 77.50 167 ALA A O 1
ATOM 1276 N N . LEU A 1 168 ? 8.231 -11.827 8.382 1.00 76.44 168 LEU A N 1
ATOM 1277 C CA . LEU A 1 168 ? 8.531 -12.426 7.080 1.00 76.44 168 LEU A CA 1
ATOM 1278 C C . LEU A 1 168 ? 9.531 -11.586 6.279 1.00 76.44 168 LEU A C 1
ATOM 1280 O O . LEU A 1 168 ? 10.455 -12.141 5.694 1.00 76.44 168 LEU A O 1
ATOM 1284 N N . GLY A 1 169 ? 9.404 -10.255 6.311 1.00 70.38 169 GLY A N 1
ATOM 1285 C CA . GLY A 1 169 ? 10.372 -9.362 5.670 1.00 70.38 169 GLY A CA 1
ATOM 1286 C C . GLY A 1 169 ? 11.795 -9.484 6.228 1.00 70.38 169 GLY A C 1
ATOM 1287 O O . GLY A 1 169 ? 12.745 -9.278 5.485 1.00 70.38 169 GLY A O 1
ATOM 1288 N N . ARG A 1 170 ? 11.957 -9.841 7.511 1.00 72.50 170 ARG A N 1
ATOM 1289 C CA . ARG A 1 170 ? 13.272 -10.056 8.143 1.00 72.50 170 ARG A CA 1
ATOM 1290 C C . ARG A 1 170 ? 13.851 -11.443 7.886 1.00 72.50 170 ARG A C 1
ATOM 1292 O O . ARG A 1 170 ? 15.060 -11.558 7.782 1.00 72.50 170 ARG A O 1
ATOM 1299 N N . ILE A 1 171 ? 13.008 -12.475 7.827 1.00 71.50 171 ILE A N 1
ATOM 1300 C CA . ILE A 1 171 ? 13.447 -13.862 7.587 1.00 71.50 171 ILE A CA 1
ATOM 1301 C C . ILE A 1 171 ? 13.879 -14.058 6.126 1.00 71.50 171 ILE A C 1
ATOM 1303 O O . ILE A 1 171 ? 14.713 -14.907 5.842 1.00 71.50 171 ILE A O 1
ATOM 1307 N N . ALA A 1 172 ? 13.336 -13.263 5.202 1.00 61.12 172 ALA A N 1
ATOM 1308 C CA . ALA A 1 172 ? 13.679 -13.318 3.783 1.00 61.12 172 ALA A CA 1
ATOM 1309 C C . ALA A 1 172 ? 15.058 -12.710 3.422 1.00 61.12 172 ALA A C 1
ATOM 1311 O O . ALA A 1 172 ? 15.376 -12.652 2.237 1.00 61.12 172 ALA A O 1
ATOM 1312 N N . ILE A 1 173 ? 15.840 -12.227 4.399 1.00 51.19 173 ILE A N 1
ATOM 1313 C CA . ILE A 1 173 ? 17.142 -11.541 4.233 1.00 51.19 173 ILE A CA 1
ATOM 1314 C C . ILE A 1 173 ? 18.257 -12.361 4.890 1.00 51.19 173 ILE A C 1
ATOM 1316 O O . ILE A 1 173 ? 19.363 -12.476 4.306 1.00 51.19 173 ILE A O 1
#

Secondary structure (DSSP, 8-state):
--HHHHTPPP----GGGG-HHHHHHHHHHHHT-S-GGGT----HHHHHHHHHHHHHHHHHTTT----PPPP-PPPTTSB----HHHHHHTTSSS-TTS-STTSHHHHH---SSHHHHHHHHHHHHS-B--HHHHHHHHHHHHHHHH-HHHHHHHHHHHHT---HHHHHHHHT-

pLDDT: mean 88.51, std 10.93, range [48.91, 98.38]

Radius of gyration: 19.93 Å; chains: 1; bounding box: 48×39×44 Å

Foldseek 3Di:
DVVVVVVDDDDDDDLVQLQLVVLQVVLCVVVVHPDLCVQHDDDSNRSSVNSSVVVVQCVVVVNLRFDDDRDHDDDPQFFDDDDPVNCAVQQQQHHVVRHRPPRPLNVPPPALAPVSSVVSSVCSVTPGNDPVVVVVVVVVVVVCVVPVPVVVVVRVVRNPDDPVVVVSRVVSD

Sequence (173 aa):
MLLERAGAPVTPLPSARFDSLAAERRLKEHFDVKALEGFGGFSRAEVSALGGLLEYIMITQAGKLPHLRPPRREVASSVLRIAPATRANLELTRTLTGDRRGSLLSVIDLAVTAAGSRCIASRLSNPLCDPYAIAKRLDDVAHFVADPLLREDVRKLLVSLPDLERALGRIAI